Protein AF-A0A1I5DCB9-F1 (afdb_monomer_lite)

Foldseek 3Di:
DVVVVVVVVVVVPPPPPPPPPPDDDDDDDDDDFDDWDWDDDPPDPAIDIGSDPDPVPHWDKDKDFDDDDDDDPDRDMDIDTGD

Radius of gyration: 33.47 Å; chains: 1; bounding box: 72×47×76 Å

Secondary structure (DSSP, 8-state):
-HHHHHHHHHHHTTTTTT--------------PPPPEEE--TT-SS-EEE--S-GGG--EEEEEEEPP-SS----EEEEEEE-

Organism: NCBI:txid1881036

Structure (mmCIF, N/CA/C/O backbone):
data_AF-A0A1I5DCB9-F1
#
_entry.id   AF-A0A1I5DCB9-F1
#
loop_
_atom_site.group_PDB
_atom_site.id
_atom_site.type_symbol
_atom_site.label_atom_id
_atom_site.label_alt_id
_atom_site.label_comp_id
_atom_site.label_asym_id
_atom_site.label_entity_id
_atom_site.label_seq_id
_atom_site.pdbx_PDB_ins_code
_atom_site.Cartn_x
_atom_site.Cartn_y
_atom_site.Cartn_z
_atom_site.occupancy
_atom_site.B_iso_or_equiv
_atom_site.auth_seq_id
_atom_site.auth_comp_id
_atom_site.auth_asym_id
_atom_site.auth_atom_id
_atom_site.pdbx_PDB_model_num
ATOM 1 N N . MET A 1 1 ? 48.615 35.889 -44.318 1.00 58.06 1 MET A N 1
ATOM 2 C CA . MET A 1 1 ? 48.074 34.683 -44.985 1.00 58.06 1 MET A CA 1
ATOM 3 C C . MET A 1 1 ? 48.057 33.456 -44.066 1.00 58.06 1 MET A C 1
ATOM 5 O O . MET A 1 1 ? 47.016 32.835 -43.931 1.00 58.06 1 MET A O 1
ATOM 9 N N . THR A 1 2 ? 49.153 33.132 -43.369 1.00 68.75 2 THR A N 1
ATOM 10 C CA . THR A 1 2 ? 49.280 31.938 -42.498 1.00 68.75 2 THR A CA 1
ATOM 11 C C . THR A 1 2 ? 48.319 31.886 -41.306 1.00 68.75 2 THR A C 1
ATOM 13 O O . THR A 1 2 ? 47.794 30.826 -40.992 1.00 68.75 2 THR A O 1
ATOM 16 N N . ARG A 1 3 ? 48.029 33.023 -40.661 1.00 64.50 3 ARG A N 1
ATOM 17 C CA . ARG A 1 3 ? 47.119 33.079 -39.498 1.00 64.50 3 ARG A CA 1
ATOM 18 C C . ARG A 1 3 ? 45.672 32.697 -39.832 1.00 64.50 3 ARG A C 1
ATOM 20 O O . ARG A 1 3 ? 45.042 31.987 -39.060 1.00 64.50 3 ARG A O 1
ATOM 27 N N . ALA A 1 4 ? 45.171 33.135 -40.987 1.00 70.00 4 ALA A N 1
ATOM 28 C CA . ALA A 1 4 ? 43.827 32.792 -41.455 1.00 70.00 4 ALA A CA 1
ATOM 29 C C . ALA A 1 4 ? 43.721 31.305 -41.825 1.00 70.00 4 ALA A C 1
ATOM 31 O O . ALA A 1 4 ? 42.710 30.671 -41.545 1.00 70.00 4 ALA A O 1
ATOM 32 N N . LEU A 1 5 ? 44.799 30.743 -42.383 1.00 72.75 5 LEU A N 1
ATOM 33 C CA . LEU A 1 5 ? 44.892 29.321 -42.698 1.00 72.75 5 LEU A CA 1
ATOM 34 C C . LEU A 1 5 ? 44.881 28.458 -41.426 1.00 72.75 5 LEU A C 1
ATOM 36 O O . LEU A 1 5 ? 44.151 27.478 -41.358 1.00 72.75 5 LEU A O 1
ATOM 40 N N . LEU A 1 6 ? 45.632 28.857 -40.395 1.00 74.50 6 LEU A N 1
ATOM 41 C CA . LEU A 1 6 ? 45.649 28.169 -39.100 1.00 74.50 6 LEU A CA 1
ATOM 42 C C . LEU A 1 6 ? 44.291 28.232 -38.389 1.00 74.50 6 LEU A C 1
ATOM 44 O O . LEU A 1 6 ? 43.867 27.234 -37.812 1.00 74.50 6 LEU A O 1
ATOM 48 N N . LEU A 1 7 ? 43.588 29.369 -38.469 1.00 68.75 7 LEU A N 1
ATOM 49 C CA . LEU A 1 7 ? 42.219 29.473 -37.958 1.00 68.75 7 LEU A CA 1
ATOM 50 C C . LEU A 1 7 ? 41.266 28.546 -38.717 1.00 68.75 7 LEU A C 1
ATOM 52 O O . LEU A 1 7 ? 40.517 27.812 -38.084 1.00 68.75 7 LEU A O 1
ATOM 56 N N . ALA A 1 8 ? 41.309 28.548 -40.051 1.00 67.31 8 ALA A N 1
ATOM 57 C CA . ALA A 1 8 ? 40.449 27.699 -40.871 1.00 67.31 8 ALA A CA 1
ATOM 58 C C . ALA A 1 8 ? 40.669 26.205 -40.574 1.00 67.31 8 ALA A C 1
ATOM 60 O O . ALA A 1 8 ? 39.702 25.468 -40.413 1.00 67.31 8 ALA A O 1
ATOM 61 N N . ILE A 1 9 ? 41.926 25.781 -40.403 1.00 68.38 9 ILE A N 1
ATOM 62 C CA . ILE A 1 9 ? 42.272 24.408 -40.011 1.00 68.38 9 ILE A CA 1
ATOM 63 C C . ILE A 1 9 ? 41.757 24.100 -38.596 1.00 68.38 9 ILE A C 1
ATOM 65 O O . ILE A 1 9 ? 41.138 23.060 -38.380 1.00 68.38 9 ILE A O 1
ATOM 69 N N . GLY A 1 10 ? 41.930 25.015 -37.638 1.00 65.25 10 GLY A N 1
ATOM 70 C CA . GLY A 1 10 ? 41.410 24.849 -36.276 1.00 65.25 10 GLY A CA 1
ATOM 71 C C . GLY A 1 10 ? 39.881 24.736 -36.214 1.00 65.25 10 GLY A C 1
ATOM 72 O O . GLY A 1 10 ? 39.356 23.921 -35.458 1.00 65.25 10 GLY A O 1
ATOM 73 N N . LEU A 1 11 ? 39.164 25.491 -37.053 1.00 63.41 11 LEU A N 1
ATOM 74 C CA . LEU A 1 11 ? 37.702 25.452 -37.178 1.00 63.41 11 LEU A CA 1
ATOM 75 C C . LEU A 1 11 ? 37.183 24.171 -37.851 1.00 63.41 11 LEU A C 1
ATOM 77 O O . LEU A 1 11 ? 36.051 23.778 -37.593 1.00 63.41 11 LEU A O 1
ATOM 81 N N . THR A 1 12 ? 37.988 23.495 -38.676 1.00 63.00 12 THR A N 1
ATOM 82 C CA . THR A 1 12 ? 37.601 22.206 -39.287 1.00 63.00 12 THR A CA 1
ATOM 83 C C . THR A 1 12 ? 37.754 21.003 -38.351 1.00 63.00 12 THR A C 1
ATOM 85 O O . THR A 1 12 ? 37.187 19.950 -38.624 1.00 63.00 12 THR A O 1
ATOM 88 N N . ILE A 1 13 ? 38.478 21.150 -37.234 1.00 60.38 13 ILE A N 1
ATOM 89 C CA . ILE A 1 13 ? 38.767 20.064 -36.275 1.00 60.38 13 ILE A CA 1
ATOM 90 C C . ILE A 1 13 ? 37.705 19.981 -35.155 1.00 60.38 13 ILE A C 1
ATOM 92 O O . ILE A 1 13 ? 37.689 19.037 -34.372 1.00 60.38 13 ILE A O 1
ATOM 96 N N . THR A 1 14 ? 36.759 20.922 -35.079 1.00 57.75 14 THR A N 1
ATOM 97 C CA . THR A 1 14 ? 35.707 20.926 -34.041 1.00 57.75 14 THR A CA 1
ATOM 98 C C . THR A 1 14 ? 34.492 20.044 -34.358 1.00 57.75 14 THR A C 1
ATOM 100 O O . THR A 1 14 ? 33.574 19.948 -33.541 1.00 57.75 14 THR A O 1
ATOM 103 N N . GLY A 1 15 ? 34.469 19.348 -35.496 1.00 59.69 15 GLY A N 1
ATOM 104 C CA . GLY A 1 15 ? 33.432 18.361 -35.803 1.00 59.69 15 GLY A CA 1
ATOM 105 C C . GLY A 1 15 ? 33.834 16.948 -35.366 1.00 59.69 15 GLY A C 1
ATOM 106 O O . GLY A 1 15 ? 34.946 16.532 -35.671 1.00 59.69 15 GLY A O 1
ATOM 107 N N . PRO A 1 16 ? 32.964 16.135 -34.742 1.00 57.91 16 PRO A N 1
ATOM 108 C CA . PRO A 1 16 ? 31.845 16.391 -33.846 1.00 57.91 16 PRO A CA 1
ATOM 109 C C . PRO A 1 16 ? 32.268 15.992 -32.414 1.00 57.91 16 PRO A C 1
ATOM 111 O O . PRO A 1 16 ? 31.933 14.912 -31.934 1.00 57.91 16 PRO A O 1
ATOM 114 N N . ALA A 1 17 ? 33.024 16.836 -31.706 1.00 55.31 17 ALA A N 1
ATOM 115 C CA . ALA A 1 17 ? 33.492 16.505 -30.348 1.00 55.31 17 ALA A CA 1
ATOM 116 C C . ALA A 1 17 ? 32.380 16.543 -29.270 1.00 55.31 17 ALA A C 1
ATOM 118 O O . ALA A 1 17 ? 32.643 16.322 -28.092 1.00 55.31 17 ALA A O 1
ATOM 119 N N . PHE A 1 18 ? 31.129 16.791 -29.669 1.00 57.69 18 PHE A N 1
ATOM 120 C CA . PHE A 1 18 ? 29.968 16.876 -28.784 1.00 57.69 18 PHE A CA 1
ATOM 121 C C . PHE A 1 18 ? 28.787 16.048 -29.298 1.00 57.69 18 PHE A C 1
ATOM 123 O O . PHE A 1 18 ? 27.653 16.513 -29.324 1.00 57.69 18 PHE A O 1
ATOM 130 N N . ALA A 1 19 ? 29.020 14.797 -29.686 1.00 59.47 19 ALA A N 1
ATOM 131 C CA . ALA A 1 19 ? 27.955 13.802 -29.618 1.00 59.47 19 ALA A CA 1
ATOM 132 C C . ALA A 1 19 ? 28.039 13.135 -28.240 1.00 59.47 19 ALA A C 1
ATOM 134 O O . ALA A 1 19 ? 28.528 12.016 -28.101 1.00 59.47 19 ALA A O 1
ATOM 135 N N . GLY A 1 20 ? 27.619 13.855 -27.193 1.00 59.28 20 GLY A N 1
ATOM 136 C CA . GLY A 1 20 ? 27.325 13.221 -25.913 1.00 59.28 20 GLY A CA 1
ATOM 137 C C . GLY A 1 20 ? 26.283 12.141 -26.177 1.00 59.28 20 GLY A C 1
ATOM 138 O O . GLY A 1 20 ? 25.138 12.447 -26.495 1.00 59.28 20 GLY A O 1
ATOM 139 N N . SER A 1 21 ? 26.705 10.881 -26.152 1.00 59.97 21 SER A N 1
ATOM 140 C CA . SER A 1 21 ? 25.832 9.745 -26.406 1.00 59.97 21 SER A CA 1
ATOM 141 C C . SER A 1 21 ? 24.802 9.664 -25.279 1.00 59.97 21 SER A C 1
ATOM 143 O O . SER A 1 21 ? 25.071 9.080 -24.236 1.00 59.97 21 SER A O 1
ATOM 145 N N . ILE A 1 22 ? 23.602 10.204 -25.502 1.00 65.94 22 ILE A N 1
ATOM 146 C CA . ILE A 1 22 ? 22.396 9.950 -24.689 1.00 65.94 22 ILE A CA 1
ATOM 147 C C . ILE A 1 22 ? 21.811 8.554 -24.975 1.00 65.94 22 ILE A C 1
ATOM 149 O O . ILE A 1 22 ? 20.606 8.332 -24.895 1.00 65.94 22 ILE A O 1
ATOM 1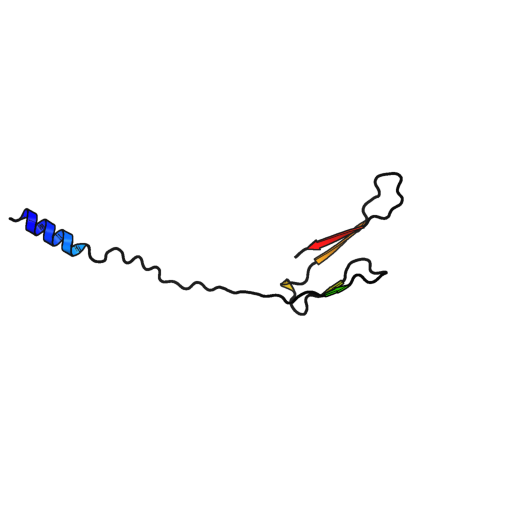53 N N . ASN A 1 23 ? 22.672 7.592 -25.321 1.00 70.31 23 ASN A N 1
ATOM 154 C CA . ASN A 1 23 ? 22.279 6.207 -25.521 1.00 70.31 23 ASN A CA 1
ATOM 155 C C . ASN A 1 23 ? 22.143 5.512 -24.167 1.00 70.31 23 ASN A C 1
ATOM 157 O O . ASN A 1 23 ? 23.043 5.545 -23.330 1.00 70.31 23 ASN A O 1
ATOM 161 N N . GLY A 1 24 ? 21.012 4.847 -23.984 1.00 75.62 24 GLY A N 1
ATOM 162 C CA . GLY A 1 24 ? 20.667 4.081 -22.799 1.00 75.62 24 GLY A CA 1
ATOM 163 C C . GLY A 1 24 ? 19.223 3.609 -22.917 1.00 75.62 24 GLY A C 1
ATOM 164 O O . GLY A 1 24 ? 18.454 4.130 -23.722 1.00 75.62 24 GLY A O 1
ATOM 165 N N . SER A 1 25 ? 18.844 2.605 -22.137 1.00 82.62 25 SER A N 1
ATOM 166 C CA . SER A 1 25 ? 17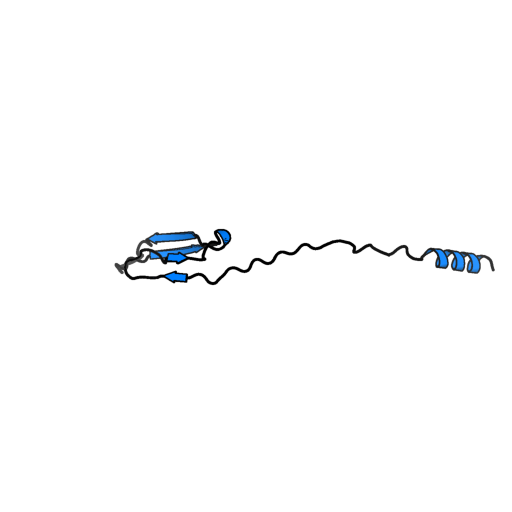.467 2.114 -22.087 1.00 82.62 25 SER A CA 1
ATOM 167 C C . SER A 1 25 ? 16.869 2.401 -20.718 1.00 82.62 25 SER A C 1
ATOM 169 O O . SER A 1 25 ? 17.452 2.017 -19.704 1.00 82.62 25 SER A O 1
ATOM 171 N N . ILE A 1 26 ? 15.688 3.013 -20.685 1.00 82.31 26 ILE A N 1
ATOM 172 C CA . ILE A 1 26 ? 14.901 3.149 -19.459 1.00 82.31 26 ILE A CA 1
ATOM 173 C C . ILE A 1 26 ? 13.899 1.999 -19.429 1.00 82.31 26 ILE A C 1
ATOM 175 O O . ILE A 1 26 ? 12.944 1.971 -20.203 1.00 82.31 26 ILE A O 1
ATOM 179 N N . GLY A 1 27 ? 14.126 1.037 -18.538 1.00 84.69 27 GLY A N 1
ATOM 180 C CA . GLY A 1 27 ? 13.125 0.029 -18.212 1.00 84.69 27 GLY A CA 1
ATOM 181 C C . GLY A 1 27 ? 12.118 0.617 -17.231 1.00 84.69 27 GLY A C 1
ATOM 182 O O . GLY A 1 27 ? 12.483 0.944 -16.105 1.00 84.69 27 GLY A O 1
ATOM 183 N N . ALA A 1 28 ? 10.859 0.745 -17.642 1.00 88.12 28 ALA A N 1
ATOM 184 C CA . ALA A 1 28 ? 9.765 1.115 -16.752 1.00 88.12 28 ALA A CA 1
ATOM 185 C C . ALA A 1 28 ? 8.780 -0.049 -16.629 1.00 88.12 28 ALA A C 1
ATOM 187 O O . ALA A 1 28 ? 8.484 -0.736 -17.607 1.00 88.12 28 ALA A O 1
ATOM 188 N N . ARG A 1 29 ? 8.253 -0.259 -15.420 1.00 88.94 29 ARG A N 1
ATOM 189 C CA . ARG A 1 29 ? 7.207 -1.245 -15.146 1.00 88.94 29 ARG A CA 1
ATOM 190 C C . ARG A 1 29 ? 6.039 -0.554 -14.462 1.00 88.94 29 AR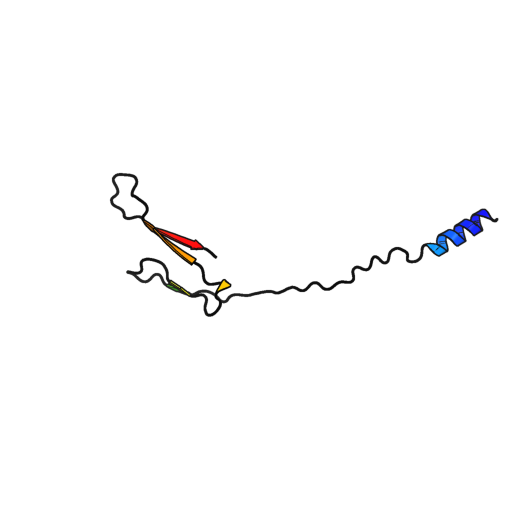G A C 1
ATOM 192 O O . ARG A 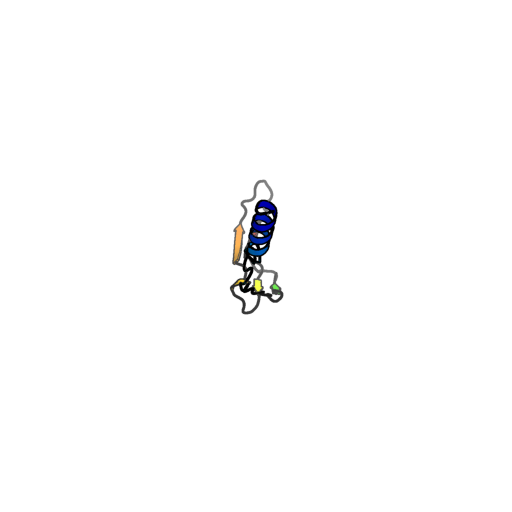1 29 ? 6.212 0.049 -13.408 1.00 88.94 29 ARG A O 1
ATOM 199 N N . LEU A 1 30 ? 4.854 -0.688 -15.049 1.00 87.31 30 LEU A N 1
ATOM 200 C CA . LEU A 1 30 ? 3.598 -0.261 -14.444 1.00 87.31 30 LEU A CA 1
ATOM 201 C C . LEU A 1 30 ? 2.897 -1.478 -13.836 1.00 87.31 30 LEU A C 1
ATOM 203 O O . LEU A 1 30 ? 2.705 -2.487 -14.514 1.00 87.31 30 LEU A O 1
ATOM 207 N N . VAL A 1 31 ? 2.511 -1.375 -12.566 1.00 85.06 31 VAL A N 1
ATOM 208 C CA . VAL A 1 31 ? 1.661 -2.362 -11.894 1.00 85.06 31 VAL A CA 1
ATOM 209 C C . VAL A 1 31 ? 0.315 -1.711 -11.631 1.00 85.06 31 VAL A C 1
ATOM 211 O O . VAL A 1 31 ? 0.246 -0.694 -10.946 1.00 85.06 31 VAL A O 1
ATOM 214 N N . ILE A 1 32 ? -0.743 -2.284 -12.199 1.00 85.06 32 ILE A N 1
ATOM 215 C CA . ILE A 1 32 ? -2.118 -1.841 -11.972 1.00 85.06 32 ILE A CA 1
ATOM 216 C C . ILE A 1 32 ? -2.798 -2.906 -11.123 1.00 85.06 32 ILE A C 1
ATOM 218 O O . ILE A 1 32 ? -2.948 -4.046 -11.562 1.00 85.06 32 ILE A O 1
ATOM 222 N N . TYR A 1 33 ? -3.199 -2.521 -9.917 1.00 84.38 33 TYR A N 1
ATOM 223 C CA . TYR A 1 33 ? -3.985 -3.371 -9.034 1.00 84.38 33 TYR A CA 1
ATOM 224 C C . TYR A 1 33 ? -5.475 -3.244 -9.371 1.00 84.38 33 TYR A C 1
ATOM 226 O O . TYR A 1 33 ? -5.968 -2.158 -9.694 1.00 84.38 33 TYR A O 1
ATOM 234 N N . SER A 1 34 ? -6.210 -4.354 -9.302 1.00 82.94 34 SER A N 1
ATOM 235 C CA . SER A 1 34 ? -7.673 -4.336 -9.394 1.00 82.94 34 SER A CA 1
ATOM 236 C C . SER A 1 34 ? -8.300 -3.654 -8.173 1.00 82.94 34 SER A C 1
ATOM 238 O O . SER A 1 34 ? -7.689 -3.569 -7.109 1.00 82.94 34 SER A O 1
ATOM 240 N N . ARG A 1 35 ? -9.552 -3.193 -8.299 1.00 87.94 35 ARG A N 1
ATOM 241 C CA . ARG A 1 35 ? -10.297 -2.632 -7.159 1.00 87.94 35 ARG A CA 1
ATOM 242 C C . ARG A 1 35 ? -10.464 -3.685 -6.059 1.00 87.94 35 ARG A C 1
ATOM 244 O O . ARG A 1 35 ? -10.883 -4.803 -6.348 1.00 87.94 35 ARG A O 1
ATOM 251 N N . CYS A 1 36 ? -10.198 -3.303 -4.813 1.00 90.69 36 CYS A N 1
ATOM 252 C CA . CYS A 1 36 ? -10.439 -4.163 -3.660 1.00 90.69 36 CYS A CA 1
ATOM 253 C C . CYS A 1 36 ? -11.922 -4.167 -3.273 1.00 90.69 36 CYS A C 1
ATOM 255 O O . CYS A 1 36 ? -12.619 -3.157 -3.401 1.00 90.69 36 CYS A O 1
ATOM 257 N N . GLN A 1 37 ? -12.393 -5.297 -2.756 1.00 92.00 37 GLN A N 1
ATOM 258 C CA . GLN A 1 37 ? -13.698 -5.409 -2.114 1.00 92.00 37 GLN A CA 1
ATOM 259 C C . GLN A 1 37 ? -13.548 -5.158 -0.616 1.00 92.00 37 GLN A C 1
ATOM 261 O O . GLN A 1 37 ? -12.665 -5.731 0.019 1.00 92.00 37 GLN A O 1
ATOM 266 N N . ILE A 1 38 ? -14.411 -4.309 -0.060 1.00 91.25 38 ILE A N 1
ATOM 267 C CA . ILE A 1 38 ? -14.431 -3.980 1.366 1.00 91.25 38 ILE A CA 1
ATOM 268 C C . ILE A 1 38 ? -15.775 -4.421 1.933 1.00 91.25 38 ILE A C 1
ATOM 270 O O . ILE A 1 38 ? -16.823 -3.991 1.454 1.00 91.25 38 ILE A O 1
ATOM 274 N N . ASN A 1 39 ? -15.737 -5.269 2.955 1.00 90.75 39 ASN A N 1
ATOM 275 C CA . ASN A 1 39 ? -16.911 -5.731 3.676 1.00 90.75 39 ASN A CA 1
ATOM 276 C C . ASN A 1 39 ? -16.870 -5.232 5.125 1.00 90.75 39 ASN A C 1
ATOM 278 O O . ASN A 1 39 ? -15.902 -5.463 5.850 1.00 90.75 39 ASN A O 1
ATOM 282 N N . THR A 1 40 ? -17.939 -4.554 5.536 1.00 86.44 40 THR A N 1
ATOM 283 C CA . THR A 1 40 ? -18.144 -4.005 6.883 1.00 86.44 40 THR A CA 1
ATOM 284 C C . THR A 1 40 ? -19.363 -4.643 7.555 1.00 86.44 40 THR A C 1
ATOM 286 O O . THR A 1 40 ? -20.192 -3.942 8.134 1.00 86.44 40 THR A O 1
ATOM 289 N N . ALA A 1 41 ? -19.535 -5.962 7.418 1.00 80.81 41 ALA A N 1
ATOM 290 C CA . ALA A 1 41 ? -20.682 -6.671 7.976 1.00 80.81 41 ALA A CA 1
ATOM 291 C C . ALA A 1 41 ? -20.828 -6.437 9.492 1.00 80.81 41 ALA A C 1
ATOM 293 O O . ALA A 1 41 ? -19.846 -6.444 10.242 1.00 80.81 41 ALA A O 1
ATOM 294 N N . ASN A 1 42 ? -22.075 -6.271 9.946 1.00 69.88 42 ASN A N 1
ATOM 295 C CA . ASN A 1 42 ? -22.394 -6.104 11.364 1.00 69.88 42 ASN A CA 1
ATOM 296 C C . ASN A 1 42 ? -21.865 -7.294 12.178 1.00 69.88 42 ASN A C 1
ATOM 298 O O . ASN A 1 42 ? -22.128 -8.449 11.851 1.00 69.88 42 ASN A O 1
ATOM 302 N N . GLY A 1 43 ? -21.123 -6.999 13.247 1.00 70.00 43 GLY A N 1
ATOM 303 C CA . GLY A 1 43 ? -20.487 -7.999 14.111 1.00 70.00 43 GLY A CA 1
ATOM 304 C C . GLY A 1 43 ? -19.021 -8.290 13.782 1.00 70.00 43 GLY A C 1
ATOM 305 O O . GLY A 1 43 ? -18.349 -8.936 14.584 1.00 70.00 43 GLY A O 1
ATOM 306 N N . GLN A 1 44 ? -18.485 -7.784 12.663 1.00 74.44 44 GLN A N 1
ATOM 307 C CA . GLN A 1 44 ? -17.044 -7.833 12.434 1.00 74.44 44 GLN A CA 1
ATOM 308 C C . GLN A 1 44 ? -16.314 -6.715 13.169 1.00 74.44 44 GLN A C 1
ATOM 310 O O . GLN A 1 44 ? -16.678 -5.543 13.151 1.00 74.44 44 GLN A O 1
ATOM 315 N N . HIS A 1 45 ? -15.230 -7.122 13.813 1.00 77.38 45 HIS A N 1
ATOM 316 C CA . HIS A 1 45 ? -14.356 -6.259 14.586 1.00 77.38 45 HIS A CA 1
ATOM 317 C C . HIS A 1 45 ? -13.568 -5.270 13.701 1.00 77.38 45 HIS A C 1
ATOM 319 O O . HIS A 1 45 ? -13.240 -4.173 14.143 1.00 77.38 45 HIS A O 1
ATOM 325 N N . ALA A 1 46 ? -13.266 -5.629 12.456 1.00 85.44 46 ALA A N 1
ATOM 326 C CA . ALA A 1 46 ? -12.552 -4.787 11.500 1.00 85.44 46 ALA A CA 1
ATOM 327 C C . ALA A 1 46 ? -13.073 -5.069 10.080 1.00 85.44 46 ALA A C 1
ATOM 329 O O . ALA A 1 46 ? -13.586 -6.167 9.853 1.00 85.44 46 ALA A O 1
ATOM 330 N N . PRO A 1 47 ? -12.950 -4.118 9.136 1.00 89.88 47 PRO A N 1
ATOM 331 C CA . PRO A 1 47 ? -13.335 -4.354 7.753 1.00 89.88 47 PRO A CA 1
ATOM 332 C C . PRO A 1 47 ? -12.507 -5.491 7.159 1.00 89.88 47 PRO A C 1
ATOM 334 O O . PRO A 1 47 ? -11.283 -5.528 7.302 1.00 89.88 47 PRO A O 1
ATOM 337 N N . GLN A 1 48 ? -13.172 -6.396 6.452 1.00 90.88 48 GLN A N 1
ATOM 338 C CA . GLN A 1 48 ? -12.490 -7.357 5.601 1.00 90.88 48 GLN A CA 1
ATOM 339 C C . GLN A 1 48 ? -12.239 -6.717 4.245 1.00 90.88 48 GLN A C 1
ATOM 341 O O . GLN A 1 48 ? -13.173 -6.327 3.548 1.00 90.88 48 GLN A O 1
ATOM 346 N N . ILE A 1 49 ? -10.965 -6.602 3.885 1.00 91.69 49 ILE A N 1
ATOM 347 C CA . ILE A 1 49 ? -10.526 -6.043 2.610 1.00 91.69 49 ILE A CA 1
ATOM 348 C C . ILE A 1 49 ? -9.926 -7.186 1.801 1.00 91.69 49 ILE A C 1
ATOM 350 O O . ILE A 1 49 ? -9.073 -7.903 2.316 1.00 91.69 49 ILE A O 1
ATOM 354 N N . ASN A 1 50 ? -10.365 -7.366 0.560 1.00 91.00 50 ASN A N 1
ATOM 355 C CA . ASN A 1 50 ? -9.828 -8.364 -0.360 1.00 91.00 50 ASN A CA 1
ATOM 356 C C . ASN A 1 50 ? -9.426 -7.679 -1.669 1.00 91.00 50 ASN A C 1
ATOM 358 O O . ASN A 1 50 ? -10.288 -7.182 -2.397 1.00 91.00 50 ASN A O 1
ATOM 362 N N . CYS A 1 51 ? -8.129 -7.660 -1.965 1.00 91.25 51 CYS A N 1
ATOM 363 C CA . CYS A 1 51 ? -7.575 -7.093 -3.198 1.00 91.25 51 CYS A CA 1
ATOM 364 C C . CYS A 1 51 ? -7.263 -8.158 -4.270 1.00 91.25 51 CYS A C 1
ATOM 366 O O . CYS A 1 51 ? -6.570 -7.880 -5.248 1.00 91.25 51 CYS A O 1
ATOM 368 N N . GLY A 1 52 ? -7.790 -9.376 -4.113 1.00 86.62 52 GLY A N 1
ATOM 369 C CA . GLY A 1 52 ? -7.566 -10.507 -5.008 1.00 86.62 52 GLY A CA 1
ATOM 370 C C . GLY A 1 52 ? -6.276 -11.259 -4.684 1.00 86.62 52 GLY A C 1
ATOM 371 O O . GLY A 1 52 ? -5.873 -11.373 -3.531 1.00 86.62 52 GLY A O 1
ATOM 372 N N . SER A 1 53 ? -5.613 -11.791 -5.711 1.00 81.50 53 SER A N 1
ATOM 373 C CA . SER A 1 53 ? -4.382 -12.583 -5.571 1.00 81.50 53 SER A CA 1
ATOM 374 C C . SER A 1 53 ? -3.103 -11.741 -5.450 1.00 81.50 53 SER A C 1
ATOM 376 O O . SER A 1 53 ? -2.004 -12.286 -5.537 1.00 81.50 53 SER A O 1
ATOM 378 N N . GLN A 1 54 ? -3.214 -10.417 -5.308 1.00 84.31 54 GLN A N 1
ATOM 379 C CA . GLN A 1 54 ? -2.066 -9.512 -5.260 1.00 84.31 54 GLN A CA 1
ATOM 380 C C . GLN A 1 54 ? -1.731 -9.145 -3.815 1.00 84.31 54 GLN A C 1
ATOM 382 O O . GLN A 1 54 ? -2.309 -8.221 -3.248 1.00 84.31 54 GLN A O 1
ATOM 387 N N . ALA A 1 55 ? -0.777 -9.881 -3.238 1.00 83.62 55 ALA A N 1
ATOM 388 C CA . ALA A 1 55 ? -0.326 -9.691 -1.861 1.00 83.62 55 ALA A CA 1
ATOM 389 C C . ALA A 1 55 ? 0.187 -8.265 -1.601 1.00 83.62 55 ALA A C 1
ATOM 391 O O . ALA A 1 55 ? -0.172 -7.678 -0.589 1.00 83.62 55 ALA A O 1
ATOM 392 N N . ASP A 1 56 ? 0.920 -7.677 -2.551 1.00 86.62 56 ASP A N 1
ATOM 393 C CA . ASP A 1 56 ? 1.449 -6.306 -2.443 1.00 86.62 56 ASP A CA 1
ATOM 394 C C . ASP A 1 56 ? 0.353 -5.221 -2.420 1.00 86.62 56 ASP A C 1
ATOM 396 O O . ASP A 1 56 ? 0.619 -4.079 -2.062 1.00 86.62 56 ASP A O 1
ATOM 400 N N . ALA A 1 57 ? -0.884 -5.554 -2.809 1.00 90.00 57 ALA A N 1
ATOM 401 C CA . ALA A 1 57 ? -2.032 -4.655 -2.686 1.00 90.00 57 ALA A CA 1
ATOM 402 C C . ALA A 1 57 ? -2.882 -4.919 -1.445 1.00 90.00 57 ALA A C 1
ATOM 404 O O . ALA A 1 57 ? -3.773 -4.122 -1.151 1.00 90.00 57 ALA A O 1
ATOM 405 N N . GLN A 1 58 ? -2.653 -6.030 -0.744 1.00 93.12 58 GLN A N 1
ATOM 406 C CA . GLN A 1 58 ? -3.455 -6.431 0.397 1.00 93.12 58 GLN A CA 1
ATOM 407 C C . GLN A 1 58 ? -3.023 -5.625 1.631 1.00 93.12 58 GLN A C 1
ATOM 409 O O . GLN A 1 58 ? -1.933 -5.861 2.151 1.00 93.12 58 GLN A O 1
ATOM 414 N N . PRO A 1 59 ? -3.854 -4.697 2.141 1.00 92.56 59 PRO A N 1
ATOM 415 C CA . PRO A 1 59 ? -3.446 -3.872 3.264 1.00 92.56 59 PRO A CA 1
ATOM 416 C C . PRO A 1 59 ? -3.392 -4.680 4.554 1.00 92.56 59 PRO A C 1
ATOM 418 O O . PRO A 1 59 ? -4.176 -5.615 4.778 1.00 92.56 59 PRO A O 1
ATOM 421 N N . ARG A 1 60 ? -2.529 -4.235 5.460 1.00 92.81 60 ARG A N 1
ATOM 422 C CA . ARG A 1 60 ? -2.560 -4.664 6.850 1.00 92.81 60 ARG A CA 1
ATOM 423 C C . ARG A 1 60 ? -3.653 -3.890 7.580 1.00 92.81 60 ARG A C 1
ATOM 425 O O . ARG A 1 60 ? -3.697 -2.663 7.569 1.00 92.81 60 ARG A O 1
ATOM 432 N N . VAL A 1 61 ? -4.549 -4.632 8.227 1.00 91.81 61 VAL A N 1
ATOM 433 C CA . VAL A 1 61 ? -5.649 -4.071 9.017 1.00 91.81 61 VAL A CA 1
ATOM 434 C C . VAL A 1 61 ? -5.387 -4.359 10.486 1.00 91.81 61 VAL A C 1
ATOM 436 O O . VAL A 1 61 ? -5.327 -5.515 10.907 1.00 91.81 61 VAL A O 1
ATOM 439 N N . THR A 1 62 ? -5.235 -3.303 11.278 1.00 91.06 62 THR A N 1
ATOM 440 C CA . THR A 1 62 ? -5.047 -3.404 12.727 1.00 91.06 62 THR A CA 1
ATOM 441 C C . THR A 1 62 ? -6.167 -2.695 13.467 1.00 91.06 62 THR A C 1
ATOM 443 O O . THR A 1 62 ? -6.918 -1.890 12.911 1.00 91.06 62 THR A O 1
ATOM 446 N N . HIS A 1 63 ? -6.320 -3.044 14.739 1.00 88.25 63 HIS A N 1
ATOM 447 C CA . HIS A 1 63 ? -7.326 -2.442 15.587 1.00 88.25 63 HIS A CA 1
ATOM 448 C C . HIS A 1 63 ? -6.826 -2.265 17.011 1.00 88.25 63 HIS A C 1
ATOM 450 O O . HIS A 1 63 ? -6.125 -3.124 17.541 1.00 88.25 63 HIS A O 1
ATOM 456 N N . SER A 1 64 ? -7.260 -1.186 17.649 1.00 85.94 64 SER A N 1
ATOM 457 C CA . SER A 1 64 ? -7.019 -0.947 19.066 1.00 85.94 64 SER A CA 1
ATOM 458 C C . SER A 1 64 ? -8.244 -0.323 19.726 1.00 85.94 64 SER A C 1
ATOM 460 O O . SER A 1 64 ? -9.048 0.369 19.095 1.00 85.94 64 SER A O 1
ATOM 462 N N . GLN A 1 65 ? -8.427 -0.616 21.011 1.00 84.81 65 GLN A N 1
ATOM 463 C CA . GLN A 1 65 ? -9.408 0.091 21.824 1.00 84.81 65 GLN A CA 1
ATOM 464 C C . GLN A 1 65 ? -8.814 1.428 22.250 1.00 84.81 65 GLN A C 1
ATOM 466 O O . GLN A 1 65 ? -7.687 1.480 22.743 1.00 84.81 65 GLN A O 1
ATOM 471 N N . ILE A 1 66 ? -9.576 2.502 22.073 1.00 81.12 66 ILE A N 1
ATOM 472 C CA . ILE A 1 66 ? -9.216 3.808 22.608 1.00 81.12 66 ILE A CA 1
ATOM 473 C C . ILE A 1 66 ? -9.822 3.882 24.007 1.00 81.12 66 ILE A C 1
ATOM 475 O O . ILE A 1 66 ? -11.031 3.703 24.178 1.00 81.12 66 ILE A O 1
ATOM 479 N N . GLN A 1 67 ? -8.989 4.123 25.019 1.00 68.75 67 GLN A N 1
ATOM 480 C CA . GLN A 1 67 ? -9.494 4.406 26.360 1.00 68.75 67 GLN A CA 1
ATOM 481 C C . GLN A 1 67 ? -10.353 5.672 26.305 1.00 68.75 67 GLN A C 1
ATOM 483 O O . GLN A 1 67 ? -9.920 6.703 25.790 1.00 68.75 67 GLN A O 1
ATOM 488 N N . SER A 1 68 ? -11.582 5.580 26.813 1.00 66.31 68 SER A N 1
ATOM 489 C CA . SER A 1 68 ? -12.478 6.732 26.886 1.00 66.31 68 SER A CA 1
ATOM 490 C C . SER A 1 68 ? -11.841 7.826 27.746 1.00 66.31 68 SER A C 1
ATOM 492 O O . SER A 1 68 ? -11.522 7.600 28.914 1.00 66.31 68 SER A O 1
ATOM 494 N N . GLN A 1 69 ? -11.649 9.012 27.167 1.00 60.00 69 GLN A N 1
ATOM 495 C CA . GLN A 1 69 ? -11.379 10.224 27.931 1.00 60.00 69 GLN A CA 1
ATOM 496 C C . GLN A 1 69 ? -12.722 10.875 28.282 1.00 60.00 69 GLN A C 1
ATOM 498 O O . GLN A 1 69 ? -13.394 11.440 27.420 1.00 60.00 69 GLN A O 1
ATOM 503 N N . GLY A 1 70 ? -13.116 10.795 29.556 1.00 64.88 70 GLY A N 1
ATOM 504 C CA . GLY A 1 70 ? -14.300 11.469 30.099 1.00 64.88 70 GLY A CA 1
ATOM 505 C C . GLY A 1 70 ? -15.474 10.548 30.459 1.00 64.88 70 GLY A C 1
ATOM 506 O O . GLY A 1 70 ? -15.352 9.331 30.529 1.00 64.88 70 GLY A O 1
ATOM 507 N N . SER A 1 71 ? -16.633 11.158 30.738 1.00 61.94 71 SER A N 1
ATOM 508 C CA . SER A 1 71 ? -17.844 10.490 31.266 1.00 61.94 71 SER A CA 1
ATOM 509 C C . SER A 1 71 ? -18.599 9.632 30.230 1.00 61.94 71 SER A C 1
ATOM 511 O O . SER A 1 71 ? -19.511 8.871 30.560 1.00 61.94 71 SER A O 1
ATOM 513 N N . LEU A 1 72 ? -18.230 9.726 28.952 1.00 60.75 72 LEU A N 1
ATOM 514 C CA . LEU A 1 72 ? -18.883 8.981 27.881 1.00 60.75 72 LEU A CA 1
ATOM 515 C C . LEU A 1 72 ? -18.365 7.539 27.858 1.00 60.75 72 LEU A C 1
ATOM 517 O O . LEU A 1 72 ? -17.256 7.259 27.409 1.00 60.75 72 LEU A O 1
ATOM 521 N N . LYS A 1 73 ? -19.199 6.595 28.306 1.00 59.25 73 LYS A N 1
ATOM 522 C CA . LYS A 1 73 ? -18.984 5.140 28.177 1.00 59.25 73 LYS A CA 1
ATOM 523 C C . LYS A 1 73 ? -19.143 4.656 26.725 1.00 59.25 73 LYS A C 1
ATOM 525 O O . LYS A 1 73 ? -19.824 3.668 26.467 1.00 59.25 73 LYS A O 1
ATOM 530 N N . GLN A 1 74 ? -18.558 5.358 25.762 1.00 59.81 74 GLN A N 1
ATOM 531 C CA . GLN A 1 74 ? -18.526 4.913 24.376 1.00 59.81 74 GLN A CA 1
ATOM 532 C C . GLN A 1 74 ? -17.221 4.147 24.160 1.00 59.81 74 GLN A C 1
ATOM 534 O O . GLN A 1 74 ? -16.130 4.686 24.342 1.00 59.81 74 GLN A O 1
ATOM 539 N N . SER A 1 75 ? -17.330 2.855 23.837 1.00 66.12 75 SER A N 1
ATOM 540 C CA . SER A 1 75 ? -16.179 2.049 23.431 1.00 66.12 75 SER A CA 1
ATOM 541 C C . SER A 1 75 ? -15.749 2.520 22.043 1.00 66.12 75 SER A C 1
ATOM 543 O O . SER A 1 75 ? -16.260 2.051 21.028 1.00 66.12 75 SER A O 1
ATOM 545 N N . ASN A 1 76 ? -14.861 3.511 22.004 1.00 76.06 76 ASN A N 1
ATOM 546 C CA . ASN A 1 76 ? -14.280 3.983 20.758 1.00 76.06 76 ASN A CA 1
ATOM 547 C C . ASN A 1 76 ? -13.169 3.026 20.334 1.00 76.06 76 ASN A C 1
ATOM 549 O O . ASN A 1 76 ? -12.312 2.626 21.125 1.00 76.06 76 ASN A O 1
ATOM 553 N N . ARG A 1 77 ? -13.189 2.654 19.060 1.00 80.06 77 ARG A N 1
ATOM 554 C CA . ARG A 1 77 ? -12.221 1.743 18.465 1.00 80.06 77 ARG A CA 1
ATOM 555 C C . ARG A 1 77 ? -11.483 2.466 17.356 1.00 80.06 77 ARG A C 1
ATOM 557 O O . ARG A 1 77 ? -12.115 3.060 16.487 1.00 80.06 77 ARG A O 1
ATOM 564 N N . LEU A 1 78 ? -10.162 2.368 17.375 1.00 85.88 78 LEU A N 1
ATOM 565 C CA . LEU A 1 78 ? -9.326 2.782 16.264 1.00 85.88 78 LEU A CA 1
ATOM 566 C C . LEU A 1 78 ? -9.140 1.590 15.328 1.00 85.88 78 LEU A C 1
ATOM 568 O O . LEU A 1 78 ? -8.782 0.495 15.768 1.00 85.88 78 LEU A O 1
ATOM 572 N N . VAL A 1 79 ? -9.398 1.803 14.044 1.00 89.19 79 VAL A N 1
ATOM 573 C CA . VAL A 1 79 ? -9.097 0.848 12.977 1.00 89.19 79 VAL A CA 1
ATOM 574 C C . VAL A 1 79 ? -8.107 1.526 12.046 1.00 89.19 79 VAL A C 1
ATOM 576 O O . VAL A 1 79 ? -8.388 2.614 11.546 1.00 89.19 79 VAL A O 1
ATOM 579 N N . THR A 1 80 ? -6.969 0.880 11.818 1.00 91.56 80 THR A N 1
ATOM 580 C CA . THR A 1 80 ? -5.903 1.396 10.955 1.00 91.56 80 THR A CA 1
ATOM 581 C C . THR A 1 80 ? -5.733 0.467 9.764 1.00 91.56 80 THR A C 1
ATOM 583 O O . THR A 1 80 ? -5.696 -0.755 9.925 1.00 91.56 80 THR A O 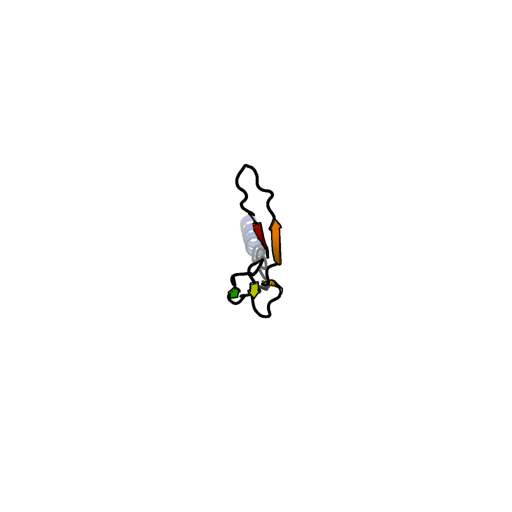1
ATOM 586 N N . ILE A 1 81 ? -5.642 1.057 8.574 1.00 92.81 81 ILE A N 1
ATOM 587 C CA . ILE A 1 81 ? -5.443 0.368 7.299 1.00 92.81 81 ILE A CA 1
ATOM 588 C C . ILE A 1 81 ? -4.169 0.951 6.683 1.00 92.81 81 ILE A C 1
ATOM 590 O O . ILE A 1 81 ? -4.106 2.159 6.459 1.00 92.81 81 ILE A O 1
ATOM 594 N N . GLU A 1 82 ? -3.165 0.107 6.456 1.00 93.31 82 GLU A N 1
ATOM 595 C CA . GLU A 1 82 ? -1.844 0.493 5.936 1.00 93.31 82 GLU A CA 1
ATOM 596 C C . GLU A 1 82 ? -1.417 -0.412 4.764 1.00 93.31 82 GLU A C 1
ATOM 598 O O . GLU A 1 82 ? -1.785 -1.590 4.738 1.00 93.31 82 GLU A O 1
ATOM 603 N N . TRP A 1 83 ? -0.669 0.149 3.805 1.00 89.38 83 TRP A N 1
ATOM 604 C CA . TRP A 1 83 ? -0.116 -0.520 2.617 1.00 89.38 83 TRP A CA 1
ATOM 605 C C . TRP A 1 83 ? 1.408 -0.477 2.644 1.00 89.38 83 TRP A C 1
ATOM 607 O O . TRP A 1 83 ? 1.944 0.589 3.030 1.0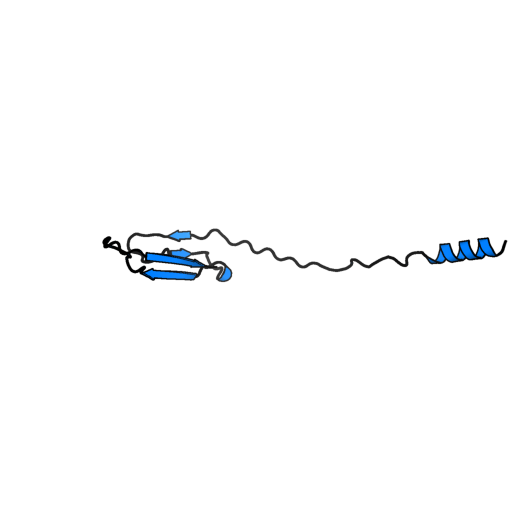0 89.38 83 TRP A O 1
#

pLDDT: mean 77.44, std 12.22, range [55.31, 93.31]

Sequence (83 aa):
MTRALLLAIGLTITGPAFAGSINGSIGARLVIYSRCQINTANGQHAPQINCGSQADAQPRVTHSQIQSQGSLKQSNRLVTIEW